Protein AF-A0AA96Y6Z4-F1 (afdb_monomer_lite)

Secondary structure (DSSP, 8-state):
--HHHHHHHH-HHHHHHHHHHHHHHHHH--S-HHHHHHHHHHHHHHHHSTT--B--BHHHHHHHHHHHTSTTHHHHHHHHHGGG--EEEEET---HHHHHHHHHHHHHHHSS---S-B-SEEEEETT-S--

Foldseek 3Di:
DQLLVLCCVVPVQLSVLLPVVLVVVVVVVPADPVLSSLLSLLLSCQQVDQQQWAWAAPSVVVVVVVLVPDPCNQVSLCSNRPPLSDWDKDAQCWDPVSHVVNQVVSCVSPVDGRDDHTHSMITHRPPRHDD

Organism: NCBI:txid2547457

Structure (mmCIF, N/CA/C/O backbone):
data_AF-A0AA96Y6Z4-F1
#
_entry.id   AF-A0AA96Y6Z4-F1
#
loop_
_atom_site.group_PDB
_atom_site.id
_atom_site.type_symbol
_atom_site.label_atom_id
_atom_site.label_alt_id
_atom_site.label_comp_id
_atom_site.label_asym_id
_atom_site.label_entity_id
_atom_site.label_seq_id
_atom_site.pdbx_PDB_ins_code
_atom_site.Cartn_x
_atom_site.Cartn_y
_atom_site.Cartn_z
_atom_site.occupancy
_atom_site.B_iso_or_equiv
_atom_site.auth_seq_id
_atom_site.auth_comp_id
_atom_site.auth_asym_id
_atom_site.auth_atom_id
_atom_site.pdbx_PDB_model_num
ATOM 1 N N . MET A 1 1 ? -9.239 7.060 -13.151 1.00 60.00 1 MET A N 1
ATOM 2 C CA . MET A 1 1 ? -8.927 7.877 -11.955 1.00 60.00 1 MET A CA 1
ATOM 3 C C . MET A 1 1 ? -7.469 7.633 -11.573 1.00 60.00 1 MET A C 1
ATOM 5 O O . MET A 1 1 ? -6.986 6.540 -11.839 1.00 60.00 1 MET A O 1
ATOM 9 N N . ASN A 1 2 ? -6.745 8.624 -11.040 1.00 89.00 2 ASN A N 1
ATOM 10 C CA . ASN A 1 2 ? -5.337 8.463 -10.639 1.00 89.00 2 ASN A CA 1
ATOM 11 C C . ASN A 1 2 ? -5.272 8.130 -9.138 1.00 89.00 2 ASN A C 1
ATOM 13 O O . ASN A 1 2 ? -5.734 8.934 -8.331 1.00 89.00 2 ASN A O 1
ATOM 17 N N . ILE A 1 3 ? -4.708 6.970 -8.776 1.00 95.38 3 ILE A N 1
ATOM 18 C CA . ILE A 1 3 ? -4.556 6.512 -7.381 1.00 95.38 3 ILE A CA 1
ATOM 19 C C . ILE A 1 3 ? -3.918 7.598 -6.516 1.00 95.38 3 ILE A C 1
ATOM 21 O O . ILE A 1 3 ? -4.454 7.942 -5.467 1.00 95.38 3 ILE A O 1
ATOM 25 N N . LEU A 1 4 ? -2.807 8.180 -6.973 1.00 95.06 4 LEU A N 1
ATOM 26 C CA . LEU A 1 4 ? -2.054 9.163 -6.194 1.00 95.06 4 LEU A CA 1
ATOM 27 C C . LEU A 1 4 ? -2.875 10.429 -5.938 1.00 95.06 4 LEU A C 1
ATOM 29 O O . LEU A 1 4 ? -2.833 10.966 -4.837 1.00 95.06 4 LEU A O 1
ATOM 33 N N . ALA A 1 5 ? -3.694 10.852 -6.906 1.00 95.44 5 ALA A N 1
ATOM 34 C CA . ALA A 1 5 ? -4.594 11.991 -6.729 1.00 95.44 5 ALA A CA 1
ATOM 35 C C . ALA A 1 5 ? -5.676 11.715 -5.669 1.00 95.44 5 ALA A C 1
ATOM 37 O O . ALA A 1 5 ? -6.024 12.606 -4.898 1.00 95.44 5 ALA A O 1
ATOM 38 N N . ILE A 1 6 ? -6.187 10.480 -5.596 1.00 96.75 6 ILE A N 1
ATOM 39 C CA . ILE A 1 6 ? -7.159 10.072 -4.569 1.00 96.75 6 ILE A CA 1
ATOM 40 C C . ILE A 1 6 ? -6.497 10.053 -3.192 1.00 96.75 6 ILE A C 1
ATOM 42 O O . ILE A 1 6 ? -7.053 10.609 -2.245 1.00 96.75 6 ILE A O 1
ATOM 46 N N . ILE A 1 7 ? -5.298 9.472 -3.088 1.00 97.06 7 ILE A N 1
ATOM 47 C CA . ILE A 1 7 ? -4.537 9.454 -1.834 1.00 97.06 7 ILE A CA 1
ATOM 48 C C . ILE A 1 7 ? -4.243 10.886 -1.378 1.00 97.06 7 ILE A C 1
ATOM 50 O O . ILE A 1 7 ? -4.495 11.215 -0.224 1.00 97.06 7 ILE A O 1
ATOM 54 N N . GLN A 1 8 ? -3.785 11.761 -2.278 1.00 96.69 8 GLN A N 1
ATOM 55 C CA . GLN A 1 8 ? -3.528 13.168 -1.972 1.00 96.69 8 GLN A CA 1
ATOM 56 C C . GLN A 1 8 ? -4.783 13.888 -1.473 1.00 96.69 8 GLN A C 1
ATOM 58 O O . GLN A 1 8 ? -4.703 14.643 -0.509 1.00 96.69 8 GLN A O 1
ATOM 63 N N . ALA A 1 9 ? -5.934 13.654 -2.105 1.00 96.50 9 ALA A N 1
ATOM 64 C CA . ALA A 1 9 ? -7.189 14.287 -1.713 1.00 96.50 9 ALA A CA 1
ATOM 65 C C . ALA A 1 9 ? -7.695 13.803 -0.344 1.00 96.50 9 ALA A C 1
ATOM 67 O O . ALA A 1 9 ? -8.233 14.600 0.421 1.00 96.50 9 ALA A O 1
ATOM 68 N N . LYS A 1 10 ? -7.533 12.511 -0.028 1.00 96.31 10 LYS A N 1
ATOM 69 C CA . LYS A 1 10 ? -8.035 11.916 1.221 1.00 96.31 10 LYS A CA 1
ATOM 70 C C . LYS A 1 10 ? -7.072 12.060 2.395 1.00 96.31 10 LYS A C 1
ATOM 72 O O . LYS A 1 10 ? -7.513 12.243 3.525 1.00 96.31 10 LYS A O 1
ATOM 77 N N . ASN A 1 11 ? -5.771 11.957 2.145 1.00 95.50 11 ASN A N 1
ATOM 78 C CA . ASN A 1 11 ? -4.738 12.033 3.169 1.00 95.50 11 ASN A CA 1
ATOM 79 C C . ASN A 1 11 ? -3.451 12.674 2.607 1.00 95.50 11 ASN A C 1
ATOM 81 O O . ASN A 1 11 ? -2.511 11.967 2.225 1.00 95.50 11 ASN A O 1
ATOM 85 N N . PRO A 1 12 ? -3.382 14.019 2.578 1.00 95.12 12 PRO A N 1
ATOM 86 C CA . PRO A 1 12 ? -2.227 14.746 2.057 1.00 95.12 12 PRO A CA 1
ATOM 87 C C . PRO A 1 12 ? -0.917 14.411 2.778 1.00 95.12 12 PRO A C 1
ATOM 89 O O . PRO A 1 12 ? 0.130 14.355 2.140 1.00 95.12 12 PRO A O 1
ATOM 92 N N . ALA A 1 13 ? -0.972 14.164 4.092 1.00 92.94 13 ALA A N 1
ATOM 93 C CA . ALA A 1 13 ? 0.202 13.819 4.890 1.00 92.94 13 ALA A CA 1
ATOM 94 C C . ALA A 1 13 ? 0.756 12.441 4.501 1.00 92.94 13 ALA A C 1
ATOM 96 O O . ALA A 1 13 ? 1.950 12.309 4.247 1.00 92.94 13 ALA A O 1
ATOM 97 N N . PHE A 1 14 ? -0.114 11.435 4.357 1.00 93.50 14 PHE A N 1
ATOM 98 C CA . PHE A 1 14 ? 0.293 10.119 3.857 1.00 93.50 14 PHE A CA 1
ATOM 99 C C . PHE A 1 14 ? 0.851 10.217 2.435 1.00 93.50 14 PHE A C 1
ATOM 101 O O . PHE A 1 14 ? 1.906 9.663 2.150 1.00 93.50 14 PHE A O 1
ATOM 108 N N . HIS A 1 15 ? 0.197 10.983 1.556 1.00 95.62 15 HIS A N 1
ATOM 109 C CA . HIS A 1 15 ? 0.709 11.244 0.210 1.00 95.62 15 HIS A CA 1
ATOM 110 C C . HIS A 1 15 ? 2.102 11.889 0.225 1.00 95.62 15 HIS A C 1
ATOM 112 O O . HIS A 1 15 ? 2.965 11.508 -0.560 1.00 95.62 15 HIS A O 1
ATOM 118 N N . GLN A 1 16 ? 2.351 12.841 1.123 1.00 93.44 16 GLN A N 1
ATOM 119 C CA . GLN A 1 16 ? 3.662 13.465 1.265 1.00 93.44 16 GLN A CA 1
ATOM 120 C C . GLN A 1 16 ? 4.727 12.455 1.715 1.00 93.44 16 GLN A C 1
ATOM 122 O O . GLN A 1 16 ? 5.800 12.411 1.116 1.00 93.44 16 GLN A O 1
ATOM 127 N N . SER A 1 17 ? 4.426 11.601 2.701 1.00 92.31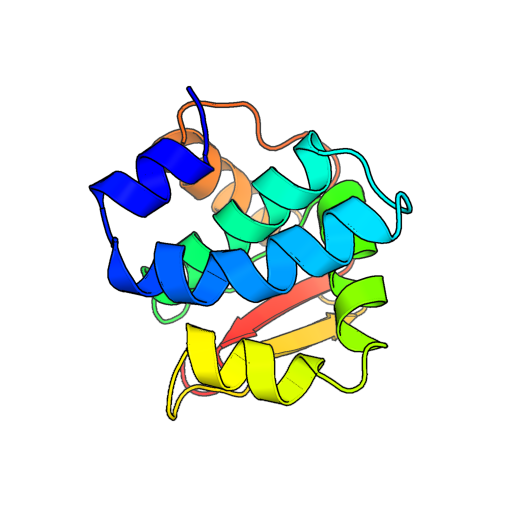 17 SER A N 1
ATOM 128 C CA . SER A 1 17 ? 5.319 10.503 3.102 1.00 92.31 17 SER A CA 1
ATOM 129 C C . SER A 1 17 ? 5.581 9.528 1.947 1.00 92.31 17 SER A C 1
ATOM 131 O O . SER A 1 17 ? 6.704 9.056 1.775 1.00 92.31 17 SER A O 1
ATOM 133 N N . LEU A 1 18 ? 4.571 9.278 1.105 1.00 91.88 18 LEU A N 1
ATOM 134 C CA . LEU A 1 18 ? 4.694 8.426 -0.074 1.00 91.88 18 LEU A CA 1
ATOM 135 C C . LEU A 1 18 ? 5.641 9.011 -1.155 1.00 91.88 18 LEU A C 1
ATOM 137 O O . LEU A 1 18 ? 6.289 8.273 -1.892 1.00 91.88 18 LEU A O 1
ATOM 141 N N . GLN A 1 19 ? 5.754 10.330 -1.306 1.00 90.31 19 GLN A N 1
ATOM 142 C CA . GLN A 1 19 ? 6.488 10.904 -2.448 1.00 90.31 19 GLN A CA 1
ATOM 143 C C . GLN A 1 19 ? 7.972 10.523 -2.488 1.00 90.31 19 GLN A C 1
ATOM 145 O O . GLN A 1 19 ? 8.524 10.282 -3.568 1.00 90.31 19 GLN A O 1
ATOM 150 N N . SER A 1 20 ? 8.614 10.444 -1.323 1.00 83.06 20 SER A N 1
ATOM 151 C CA . SER A 1 20 ? 10.040 10.135 -1.220 1.00 83.06 20 SER A CA 1
ATOM 152 C C . SER A 1 20 ? 10.360 8.726 -1.725 1.00 83.06 20 SER A C 1
ATOM 154 O O . SER A 1 20 ? 11.310 8.567 -2.493 1.00 83.06 20 SER A O 1
ATOM 156 N N . PHE A 1 21 ? 9.556 7.717 -1.366 1.00 84.56 21 PHE A N 1
ATOM 157 C CA . PHE A 1 21 ? 9.789 6.340 -1.823 1.00 84.56 21 PHE A CA 1
ATOM 158 C C . PHE A 1 21 ? 9.369 6.143 -3.289 1.00 84.56 21 PHE A C 1
ATOM 160 O O . PHE A 1 21 ? 10.116 5.529 -4.051 1.00 84.56 21 PHE A O 1
ATOM 167 N N . LEU A 1 22 ? 8.247 6.737 -3.730 1.00 89.19 22 LEU A N 1
ATOM 168 C CA . LEU A 1 22 ? 7.800 6.669 -5.131 1.00 89.19 22 LEU A CA 1
ATOM 169 C C . LEU A 1 22 ? 8.866 7.204 -6.084 1.00 89.19 22 LEU A C 1
ATOM 171 O O . LEU A 1 22 ? 9.217 6.543 -7.057 1.00 89.19 22 LEU A O 1
ATOM 175 N N . THR A 1 23 ? 9.452 8.354 -5.747 1.00 87.81 23 THR A N 1
ATOM 176 C CA . THR A 1 23 ? 10.514 8.973 -6.548 1.00 87.81 23 THR A CA 1
ATOM 177 C C . THR A 1 23 ? 11.738 8.062 -6.673 1.00 87.81 23 THR A C 1
ATOM 179 O O . THR A 1 23 ? 12.367 8.017 -7.731 1.00 87.81 23 THR A O 1
ATOM 182 N N . ARG A 1 24 ? 12.104 7.326 -5.613 1.00 87.25 24 ARG A N 1
ATOM 183 C CA . ARG A 1 24 ? 13.230 6.378 -5.663 1.00 87.25 24 ARG A CA 1
ATOM 184 C C . ARG A 1 24 ? 12.923 5.184 -6.565 1.00 87.25 24 ARG A C 1
ATOM 186 O O . ARG A 1 24 ? 13.754 4.841 -7.402 1.00 87.25 24 ARG A O 1
ATOM 193 N N . MET A 1 25 ? 11.734 4.596 -6.445 1.00 85.56 25 MET A N 1
ATOM 194 C CA . MET A 1 25 ? 11.338 3.443 -7.263 1.00 85.56 25 MET A CA 1
ATOM 195 C C . MET A 1 25 ? 11.147 3.799 -8.740 1.00 85.56 25 MET A C 1
ATOM 197 O O . MET A 1 25 ? 11.506 3.019 -9.614 1.00 85.56 25 MET A O 1
ATOM 201 N N . GLU A 1 26 ? 10.624 4.984 -9.052 1.00 85.94 26 GLU A N 1
ATOM 202 C CA . GLU A 1 26 ? 10.507 5.430 -10.444 1.00 85.94 26 GLU A CA 1
ATOM 203 C C . GLU A 1 26 ? 11.886 5.619 -11.092 1.00 85.94 26 GLU A C 1
ATOM 205 O O . GLU A 1 26 ? 12.079 5.271 -12.256 1.00 85.94 26 GLU A O 1
ATOM 210 N N . ARG A 1 27 ? 12.874 6.108 -10.330 1.00 85.25 27 ARG A N 1
ATOM 211 C CA . ARG A 1 27 ? 14.254 6.283 -10.810 1.00 85.25 27 ARG A CA 1
ATOM 212 C C . ARG A 1 27 ? 14.989 4.970 -11.053 1.00 85.25 27 ARG A C 1
ATOM 214 O O . ARG A 1 27 ? 15.872 4.951 -11.907 1.00 85.25 27 ARG A O 1
ATOM 221 N N . SER A 1 28 ? 14.661 3.896 -10.332 1.00 81.31 28 SER A N 1
ATOM 222 C CA . SER A 1 28 ? 15.282 2.587 -10.579 1.00 81.31 28 SER A CA 1
ATOM 223 C C . SER A 1 28 ? 14.830 1.970 -11.906 1.00 81.31 28 SER A C 1
ATOM 225 O O . SER A 1 28 ? 15.516 1.102 -12.443 1.00 81.31 28 SER A O 1
ATOM 227 N N . GLY A 1 29 ? 13.674 2.396 -12.435 1.00 80.12 29 GLY A N 1
ATOM 228 C CA . GLY A 1 29 ? 13.109 1.898 -13.691 1.00 80.12 29 GLY A CA 1
ATOM 229 C C . GLY A 1 29 ? 12.737 0.411 -13.670 1.00 80.12 29 GLY A C 1
ATOM 230 O O . GLY A 1 29 ? 12.431 -0.153 -14.718 1.00 80.12 29 GLY A O 1
ATOM 231 N N . SER A 1 30 ?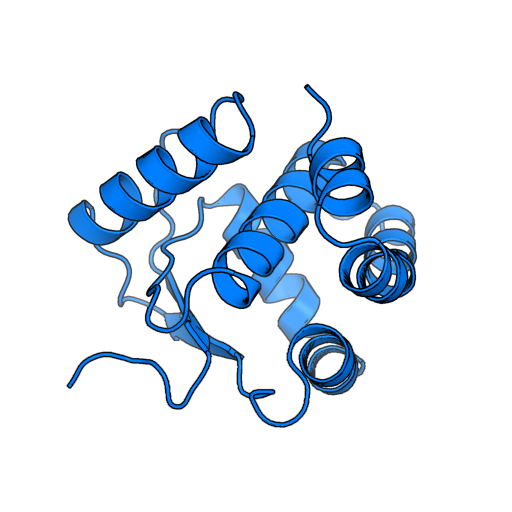 12.766 -0.240 -12.502 1.00 83.56 30 SER A N 1
ATOM 232 C CA . SER A 1 30 ? 12.591 -1.695 -12.376 1.00 83.56 30 SER A CA 1
ATOM 233 C C . SER A 1 30 ? 11.133 -2.141 -12.515 1.00 83.56 30 SER A C 1
ATOM 235 O O . SER A 1 30 ? 10.855 -3.312 -12.773 1.00 83.56 30 SER A O 1
ATOM 237 N N . HIS A 1 31 ? 10.188 -1.209 -12.375 1.00 87.56 31 HIS A N 1
ATOM 238 C CA . HIS A 1 31 ? 8.758 -1.491 -12.405 1.00 87.56 31 HIS A CA 1
ATOM 239 C C . HIS A 1 31 ? 7.990 -0.457 -13.221 1.00 87.56 31 HIS A C 1
ATOM 241 O O . HIS A 1 31 ? 8.393 0.696 -13.364 1.00 87.56 31 HIS A O 1
ATOM 247 N N . SER A 1 32 ? 6.825 -0.865 -13.726 1.00 90.81 32 SER A N 1
ATOM 248 C CA . SER A 1 32 ? 5.915 0.071 -14.385 1.00 90.81 32 SER A CA 1
ATOM 249 C C . SER A 1 32 ? 5.345 1.088 -13.391 1.00 90.81 32 SER A C 1
ATOM 251 O O . SER A 1 32 ? 5.030 0.749 -12.248 1.00 90.81 32 SER A O 1
ATOM 253 N N . VAL A 1 33 ? 5.092 2.310 -13.869 1.00 90.44 33 VAL A N 1
ATOM 254 C CA . VAL A 1 33 ? 4.391 3.363 -13.106 1.00 90.44 33 VAL A CA 1
ATOM 255 C C . VAL A 1 33 ? 3.047 2.858 -12.567 1.00 90.44 33 VAL A C 1
ATOM 257 O O . VAL A 1 33 ? 2.654 3.189 -11.452 1.00 90.44 33 VAL A O 1
ATOM 260 N N . LYS A 1 34 ? 2.355 1.991 -13.322 1.00 92.38 34 LYS A N 1
ATOM 261 C CA . LYS A 1 34 ? 1.099 1.369 -12.883 1.00 92.38 34 LYS A CA 1
ATOM 262 C C . LYS A 1 34 ? 1.300 0.489 -11.645 1.00 92.38 34 LYS A C 1
ATOM 264 O O . LYS A 1 34 ? 0.545 0.630 -10.689 1.00 92.38 34 LYS A O 1
ATOM 269 N N . ALA A 1 35 ? 2.296 -0.398 -11.649 1.00 93.19 35 ALA A N 1
ATOM 270 C CA . ALA A 1 35 ? 2.566 -1.294 -10.521 1.00 93.19 35 ALA A CA 1
ATOM 271 C C . ALA A 1 35 ? 2.968 -0.509 -9.264 1.00 93.19 35 ALA A C 1
ATOM 273 O O . ALA A 1 35 ? 2.443 -0.764 -8.183 1.00 93.19 35 ALA A O 1
ATOM 274 N N . ILE A 1 36 ? 3.813 0.513 -9.435 1.00 94.44 36 ILE A N 1
ATOM 275 C CA . ILE A 1 36 ? 4.212 1.438 -8.368 1.00 94.44 36 ILE A CA 1
ATOM 276 C C . ILE A 1 36 ? 2.991 2.161 -7.775 1.00 94.44 36 ILE A C 1
ATOM 278 O O . ILE A 1 36 ? 2.806 2.184 -6.558 1.00 94.44 36 ILE A O 1
ATOM 282 N N . ALA A 1 37 ? 2.110 2.702 -8.623 1.00 95.19 37 ALA A N 1
ATOM 283 C CA . ALA A 1 37 ? 0.897 3.373 -8.166 1.00 95.19 37 ALA A CA 1
ATOM 284 C C . ALA A 1 37 ? -0.064 2.406 -7.451 1.00 95.19 37 ALA A C 1
ATOM 286 O O . ALA A 1 37 ? -0.647 2.762 -6.430 1.00 95.19 37 ALA A O 1
ATOM 287 N N . HIS A 1 38 ? -0.219 1.175 -7.950 1.00 96.25 38 HIS A N 1
ATOM 288 C CA . HIS A 1 38 ? -1.051 0.157 -7.303 1.00 96.25 38 HIS A CA 1
ATOM 289 C C . HIS A 1 38 ? -0.498 -0.255 -5.935 1.00 96.25 38 HIS A C 1
ATOM 291 O O . HIS A 1 38 ? -1.270 -0.403 -4.988 1.00 96.25 38 HIS A O 1
ATOM 297 N N . TYR A 1 39 ? 0.823 -0.376 -5.807 1.00 95.81 39 TYR A N 1
ATOM 298 C CA . TYR A 1 39 ? 1.474 -0.614 -4.524 1.00 95.81 39 TYR A CA 1
ATOM 299 C C . TYR A 1 39 ? 1.205 0.526 -3.529 1.00 95.81 39 TYR A C 1
ATOM 301 O O . TYR A 1 39 ? 0.789 0.267 -2.401 1.00 95.81 39 TYR A O 1
ATOM 309 N N . ALA A 1 40 ? 1.316 1.787 -3.961 1.00 96.06 40 ALA A N 1
ATOM 310 C CA . ALA A 1 40 ? 0.949 2.941 -3.134 1.00 96.06 40 ALA A CA 1
ATOM 311 C C . ALA A 1 40 ? -0.519 2.893 -2.677 1.00 96.06 40 ALA A C 1
ATOM 313 O O . ALA A 1 40 ? -0.827 3.181 -1.520 1.00 96.06 40 ALA A O 1
ATOM 314 N N . GLY A 1 41 ? -1.421 2.485 -3.576 1.00 96.94 41 GLY A N 1
ATOM 315 C CA . GLY A 1 41 ? -2.829 2.263 -3.253 1.00 96.94 41 GLY A CA 1
ATOM 316 C C . GLY A 1 41 ? -3.024 1.184 -2.188 1.00 96.94 41 GLY A C 1
ATOM 317 O O . GLY A 1 41 ? -3.814 1.374 -1.266 1.00 96.94 41 GLY A O 1
ATOM 318 N N . LEU A 1 42 ? -2.269 0.084 -2.259 1.00 96.00 42 LEU A N 1
ATOM 319 C CA . LEU A 1 42 ? -2.330 -0.992 -1.269 1.00 96.00 42 LEU A CA 1
ATOM 320 C C . LEU A 1 42 ? -1.861 -0.524 0.117 1.00 96.00 42 LEU A C 1
ATOM 322 O O . LEU A 1 42 ? -2.543 -0.771 1.111 1.00 96.00 42 LEU A O 1
ATOM 326 N N . LEU A 1 43 ? -0.746 0.210 0.180 1.00 95.12 43 LEU A N 1
ATOM 327 C CA . LEU A 1 43 ? -0.245 0.806 1.423 1.00 95.12 43 LEU A CA 1
ATOM 328 C C . LEU A 1 43 ? -1.251 1.796 2.024 1.00 95.12 43 LEU A C 1
ATOM 330 O O . LEU A 1 43 ? -1.446 1.830 3.239 1.00 95.12 43 LEU A O 1
ATOM 334 N N . PHE A 1 44 ? -1.930 2.577 1.180 1.00 95.62 44 PHE A N 1
ATOM 335 C CA . PHE A 1 44 ? -2.993 3.468 1.635 1.00 95.62 44 PHE A CA 1
ATOM 336 C C . PHE A 1 44 ? -4.178 2.696 2.226 1.00 95.62 44 PHE A C 1
ATOM 338 O O . PHE A 1 44 ? -4.659 3.056 3.295 1.00 95.62 44 PHE A O 1
ATOM 345 N N . LEU A 1 45 ? -4.622 1.603 1.598 1.00 95.56 45 LEU A N 1
ATOM 346 C CA . LEU A 1 45 ? -5.689 0.778 2.175 1.00 95.56 45 LEU A CA 1
ATOM 347 C C . LEU A 1 45 ? -5.311 0.234 3.552 1.00 95.56 45 LEU A C 1
ATOM 349 O O . LEU A 1 45 ? -6.140 0.285 4.458 1.00 95.56 45 LEU A O 1
ATOM 353 N N . LEU A 1 46 ? -4.074 -0.233 3.726 1.00 93.12 46 LEU A N 1
ATOM 354 C CA . LEU A 1 46 ? -3.577 -0.704 5.020 1.00 93.12 46 LEU A CA 1
ATOM 355 C C . LEU A 1 46 ? -3.579 0.406 6.079 1.00 93.12 46 LEU A C 1
ATOM 357 O O . LEU A 1 46 ? -3.953 0.156 7.222 1.00 93.12 46 LEU A O 1
ATOM 361 N N . SER A 1 47 ? -3.243 1.648 5.708 1.00 90.88 47 SER A N 1
ATOM 362 C CA . SER A 1 47 ? -3.273 2.771 6.658 1.00 90.88 47 SER A CA 1
ATOM 363 C C . SER A 1 47 ? -4.695 3.149 7.084 1.00 90.88 47 SER A C 1
ATOM 365 O O . SER A 1 47 ? -4.903 3.579 8.219 1.00 90.88 47 SER A O 1
ATOM 367 N N . GLN A 1 48 ? -5.678 2.974 6.194 1.00 91.25 48 GLN A N 1
ATOM 368 C CA . GLN A 1 48 ? -7.081 3.320 6.443 1.00 91.25 48 GLN A CA 1
ATOM 369 C C . GLN A 1 48 ? -7.891 2.201 7.107 1.00 91.25 48 GLN A C 1
ATOM 371 O O . GLN A 1 48 ? -8.935 2.476 7.695 1.00 91.25 48 GLN A O 1
ATOM 376 N N . ASN A 1 49 ? -7.444 0.947 7.011 1.00 90.94 49 ASN A N 1
ATOM 377 C CA . ASN A 1 49 ? -8.214 -0.216 7.448 1.00 90.94 49 ASN A CA 1
ATOM 378 C C . ASN A 1 49 ? -7.396 -1.057 8.441 1.00 90.94 49 ASN A C 1
ATOM 380 O O . ASN A 1 49 ? -6.796 -2.057 8.038 1.00 90.94 49 ASN A O 1
ATOM 384 N N . PRO A 1 50 ? -7.377 -0.686 9.740 1.00 86.44 50 PRO A N 1
ATOM 385 C CA . PRO A 1 50 ? -6.823 -1.544 10.780 1.00 86.44 50 PRO A CA 1
ATOM 386 C C . PRO A 1 50 ? -7.436 -2.947 10.699 1.00 86.44 50 PRO A C 1
ATOM 388 O O . PRO A 1 50 ? -8.656 -3.107 10.676 1.00 86.44 50 PRO A O 1
ATOM 391 N N . GLY A 1 51 ? -6.579 -3.957 10.614 1.00 86.31 51 GLY A N 1
ATOM 392 C CA . GLY A 1 51 ? -6.949 -5.374 10.587 1.00 86.31 51 GLY A CA 1
ATOM 393 C C . GLY A 1 51 ? -7.172 -5.938 9.196 1.00 86.31 51 GLY A C 1
ATOM 394 O O . GLY A 1 51 ? -7.489 -7.119 9.047 1.00 86.31 51 GLY A O 1
ATOM 395 N N . LEU A 1 52 ? -6.952 -5.121 8.165 1.00 90.00 52 LEU A N 1
ATOM 396 C CA . LEU A 1 52 ? -6.855 -5.608 6.804 1.00 90.00 52 LEU A CA 1
ATOM 397 C C . LEU A 1 52 ? -5.630 -6.519 6.657 1.00 90.00 52 LEU A C 1
ATOM 399 O O . LEU A 1 52 ? -4.492 -6.093 6.842 1.00 90.00 52 LEU A O 1
ATOM 403 N N . VAL A 1 53 ? -5.890 -7.760 6.251 1.00 91.69 53 VAL A N 1
ATOM 404 C CA . VAL A 1 53 ? -4.889 -8.660 5.678 1.00 91.69 53 VAL A CA 1
ATOM 405 C C . VAL A 1 53 ? -5.038 -8.585 4.167 1.00 91.69 53 VAL A C 1
ATOM 407 O O . VAL A 1 53 ? -6.015 -9.085 3.605 1.00 91.69 53 VAL A O 1
ATOM 410 N N . ALA A 1 54 ? -4.121 -7.867 3.528 1.00 93.69 54 ALA A N 1
ATOM 411 C CA . ALA A 1 54 ? -4.156 -7.620 2.099 1.00 93.69 54 ALA A CA 1
ATOM 412 C C . ALA A 1 54 ? -3.414 -8.724 1.340 1.00 93.69 54 ALA A C 1
ATOM 414 O O . ALA A 1 54 ? -2.330 -9.135 1.744 1.00 93.69 54 ALA A O 1
ATOM 415 N N . VAL A 1 55 ? -3.966 -9.159 0.210 1.00 95.62 55 VAL A N 1
ATOM 416 C CA . VAL A 1 55 ? -3.296 -10.070 -0.729 1.00 95.62 55 VAL A CA 1
ATOM 417 C C . VAL A 1 55 ? -2.987 -9.282 -2.006 1.00 95.62 55 VAL A C 1
ATOM 419 O O . VAL A 1 55 ? -3.934 -8.870 -2.688 1.00 95.62 55 VAL A O 1
ATOM 422 N N . PRO A 1 56 ? -1.704 -9.015 -2.321 1.00 95.56 56 PRO A N 1
ATOM 423 C CA . PRO A 1 56 ? -1.319 -8.252 -3.497 1.00 95.56 56 PRO A CA 1
ATOM 424 C C . PRO A 1 56 ? -1.588 -9.027 -4.793 1.00 95.56 56 PRO A C 1
ATOM 426 O O . PRO A 1 56 ? -1.815 -10.236 -4.793 1.00 95.56 56 PRO A O 1
ATOM 429 N N . THR A 1 57 ? -1.539 -8.323 -5.924 1.00 96.12 57 THR A N 1
ATOM 430 C CA . THR A 1 57 ? -1.310 -8.987 -7.217 1.00 96.12 57 THR A CA 1
ATOM 431 C C . THR A 1 57 ? 0.171 -9.284 -7.404 1.00 96.12 57 THR A C 1
ATOM 433 O O . THR A 1 57 ? 0.993 -8.597 -6.804 1.00 96.12 57 THR A O 1
ATOM 436 N N . ASP A 1 58 ? 0.534 -10.201 -8.304 1.00 93.44 58 ASP A N 1
ATOM 437 C CA . ASP A 1 58 ? 1.944 -10.504 -8.621 1.00 93.44 58 ASP A CA 1
ATOM 438 C C . ASP A 1 58 ? 2.764 -9.245 -8.957 1.00 93.44 58 ASP A C 1
ATOM 440 O O . ASP A 1 58 ? 3.913 -9.085 -8.553 1.00 93.44 58 ASP A O 1
ATOM 444 N N . ALA A 1 59 ? 2.160 -8.299 -9.683 1.00 93.88 59 ALA A N 1
ATOM 445 C CA . ALA A 1 59 ? 2.820 -7.050 -10.047 1.00 93.88 59 ALA A CA 1
ATOM 446 C C . ALA A 1 59 ? 3.093 -6.151 -8.832 1.00 93.88 59 ALA A C 1
ATOM 448 O O . ALA A 1 59 ? 4.126 -5.489 -8.791 1.00 93.88 59 ALA A O 1
ATOM 449 N N . ILE A 1 60 ? 2.173 -6.113 -7.865 1.00 95.25 60 ILE A N 1
ATOM 450 C CA . ILE A 1 60 ? 2.353 -5.358 -6.620 1.00 95.25 60 ILE A CA 1
ATOM 451 C C . ILE A 1 60 ? 3.350 -6.077 -5.708 1.00 95.25 60 ILE A C 1
ATOM 453 O O . ILE A 1 60 ? 4.187 -5.425 -5.094 1.00 95.25 60 ILE A O 1
ATOM 457 N N . ASP A 1 61 ? 3.279 -7.403 -5.650 1.00 93.88 61 ASP A N 1
ATOM 458 C CA . ASP A 1 61 ? 4.151 -8.251 -4.843 1.00 93.88 61 ASP A CA 1
ATOM 459 C C . ASP A 1 61 ? 5.620 -8.122 -5.259 1.00 93.88 61 ASP A C 1
ATOM 461 O O . ASP A 1 61 ? 6.499 -7.963 -4.419 1.00 93.88 61 ASP A O 1
ATOM 465 N N . ASN A 1 62 ? 5.890 -8.052 -6.564 1.00 92.44 62 ASN A N 1
ATOM 466 C CA . ASN A 1 62 ? 7.234 -7.778 -7.072 1.00 92.44 62 ASN A CA 1
ATOM 467 C C . ASN A 1 62 ? 7.770 -6.405 -6.626 1.00 92.44 62 ASN A C 1
ATOM 469 O O . ASN A 1 62 ? 8.939 -6.297 -6.259 1.00 92.44 62 ASN A O 1
ATOM 473 N N . VAL A 1 63 ? 6.924 -5.363 -6.629 1.00 93.38 63 VAL A N 1
ATOM 474 C CA . VAL A 1 63 ? 7.306 -4.025 -6.134 1.00 93.38 63 VAL A CA 1
ATOM 475 C C . VAL A 1 63 ? 7.580 -4.067 -4.633 1.00 93.38 63 VAL A C 1
ATOM 477 O O . VAL A 1 63 ? 8.562 -3.493 -4.168 1.00 93.38 63 VAL A O 1
ATOM 480 N N . LEU A 1 64 ? 6.728 -4.763 -3.876 1.00 92.19 64 LEU A N 1
ATOM 481 C CA . LEU A 1 64 ? 6.888 -4.943 -2.438 1.00 92.19 64 LEU A CA 1
ATOM 482 C C . LEU A 1 64 ? 8.209 -5.646 -2.111 1.00 92.19 64 LEU A C 1
ATOM 484 O O . LEU A 1 64 ? 8.967 -5.126 -1.300 1.00 92.19 64 LEU A O 1
ATOM 488 N N . HIS A 1 65 ? 8.510 -6.773 -2.755 1.00 91.25 65 HIS A N 1
ATOM 489 C CA . HIS A 1 65 ? 9.747 -7.516 -2.519 1.00 91.25 65 HIS A CA 1
ATOM 490 C C . HIS A 1 65 ? 10.992 -6.684 -2.829 1.00 91.25 65 HIS A C 1
ATOM 492 O O . HIS A 1 65 ? 11.892 -6.604 -1.997 1.00 91.25 65 HIS A O 1
ATOM 498 N N . GLN A 1 66 ? 11.021 -5.983 -3.966 1.00 90.44 66 GLN A N 1
ATOM 499 C CA . GLN A 1 66 ? 12.145 -5.099 -4.283 1.00 90.44 66 GLN A CA 1
ATOM 500 C C . GLN A 1 66 ? 12.283 -3.957 -3.263 1.00 90.44 66 GLN A C 1
ATOM 502 O O . GLN A 1 66 ? 13.400 -3.554 -2.934 1.00 90.44 66 GLN A O 1
ATOM 507 N N . HIS A 1 67 ? 11.165 -3.428 -2.757 1.00 90.38 67 HIS A N 1
ATOM 508 C CA . HIS A 1 67 ? 11.179 -2.418 -1.704 1.00 90.38 67 HIS A CA 1
ATOM 509 C C . HIS A 1 67 ? 11.712 -2.988 -0.382 1.00 90.38 67 HIS A C 1
ATOM 511 O O . HIS A 1 67 ? 12.523 -2.328 0.258 1.00 90.38 67 HIS A O 1
ATOM 517 N N . MET A 1 68 ? 11.329 -4.213 -0.007 1.00 89.12 68 MET A N 1
ATOM 518 C CA . MET A 1 68 ? 11.815 -4.908 1.195 1.00 89.12 68 MET A CA 1
ATOM 519 C C . MET A 1 68 ? 13.331 -5.139 1.196 1.00 89.12 68 MET A C 1
ATOM 521 O O . MET A 1 68 ? 13.934 -5.211 2.263 1.00 89.12 68 MET A O 1
ATOM 525 N N . GLU A 1 69 ? 13.950 -5.240 0.020 1.00 89.62 69 GLU A N 1
ATOM 526 C CA . GLU A 1 69 ? 15.403 -5.377 -0.131 1.00 89.62 69 GLU A CA 1
ATOM 527 C C . GLU A 1 69 ? 16.165 -4.048 0.034 1.00 89.62 69 GLU A C 1
ATOM 529 O O . GLU A 1 69 ? 17.391 -4.058 0.168 1.00 89.62 69 GLU A O 1
ATOM 534 N N . GLN A 1 70 ? 15.476 -2.899 0.026 1.00 87.31 70 GLN A N 1
ATOM 535 C CA . GLN A 1 70 ? 16.122 -1.593 0.171 1.00 87.31 70 GLN A CA 1
ATOM 536 C C . GLN A 1 70 ? 16.485 -1.301 1.635 1.00 87.31 70 GLN A C 1
ATOM 538 O O . GLN A 1 70 ? 15.692 -1.585 2.539 1.00 87.31 70 GLN A O 1
ATOM 543 N N . PRO A 1 71 ? 17.636 -0.654 1.902 1.00 87.62 71 PRO A N 1
ATOM 544 C CA . PRO A 1 71 ? 18.026 -0.291 3.264 1.00 87.62 71 PRO A CA 1
ATOM 545 C C . PRO A 1 71 ? 17.055 0.703 3.923 1.00 87.62 71 PRO A C 1
ATOM 547 O O . PRO A 1 71 ? 16.947 0.737 5.148 1.00 87.62 71 PRO A O 1
ATOM 550 N N . GLU A 1 72 ? 16.319 1.489 3.134 1.00 88.88 72 GLU A N 1
ATOM 551 C CA . GLU A 1 72 ? 15.334 2.456 3.620 1.00 88.88 72 GLU A CA 1
ATOM 552 C C . GLU A 1 72 ? 13.982 1.832 3.998 1.00 88.88 72 GLU A C 1
ATOM 554 O O . GLU A 1 72 ? 13.175 2.515 4.628 1.00 88.88 72 GLU A O 1
ATOM 559 N N . PHE A 1 73 ? 13.729 0.550 3.695 1.00 88.44 73 PHE A N 1
ATOM 560 C CA . PHE A 1 73 ? 12.407 -0.075 3.853 1.00 88.44 73 PHE A CA 1
ATOM 561 C C . PHE A 1 73 ? 11.787 0.151 5.238 1.00 88.44 73 PHE A C 1
ATOM 563 O O . PHE A 1 73 ? 10.640 0.582 5.364 1.00 88.44 73 PHE A O 1
ATOM 570 N N . ALA A 1 74 ? 12.558 -0.102 6.300 1.00 86.81 74 ALA A N 1
ATOM 571 C CA . ALA A 1 74 ? 12.082 0.065 7.671 1.00 86.81 74 ALA A CA 1
ATOM 572 C C . ALA A 1 74 ? 11.739 1.531 7.989 1.00 86.81 74 ALA A C 1
ATOM 574 O O . ALA A 1 74 ? 10.752 1.807 8.673 1.00 86.81 74 ALA A O 1
ATOM 575 N N . GLN A 1 75 ? 12.531 2.474 7.470 1.00 87.94 75 GLN A N 1
ATOM 576 C CA . GLN A 1 75 ? 12.275 3.903 7.624 1.00 87.94 75 GLN A CA 1
ATOM 577 C C . GLN A 1 75 ? 11.018 4.321 6.856 1.00 87.94 75 GLN A C 1
ATOM 579 O O . GLN A 1 75 ? 10.198 5.061 7.396 1.00 87.94 75 GLN A O 1
ATOM 584 N N . ASP A 1 76 ? 10.835 3.829 5.632 1.00 90.00 76 ASP A N 1
ATOM 585 C CA . ASP A 1 76 ? 9.659 4.124 4.815 1.00 90.00 76 ASP A CA 1
ATOM 586 C C . ASP A 1 76 ? 8.376 3.606 5.476 1.00 90.00 76 ASP A C 1
ATOM 588 O O . ASP A 1 76 ? 7.399 4.346 5.595 1.00 90.00 76 ASP A O 1
ATOM 592 N N . MET A 1 77 ? 8.385 2.373 5.993 1.00 88.88 77 MET A N 1
ATOM 593 C CA . MET A 1 77 ? 7.242 1.819 6.728 1.00 88.88 77 MET A CA 1
ATOM 594 C C . MET A 1 77 ? 6.942 2.616 8.005 1.00 88.88 77 MET A C 1
ATOM 596 O O . MET A 1 77 ? 5.777 2.894 8.292 1.00 88.88 77 MET A O 1
ATOM 600 N N . ALA A 1 78 ? 7.967 3.063 8.737 1.00 87.06 78 ALA A N 1
ATOM 601 C CA . ALA A 1 78 ? 7.781 3.918 9.909 1.00 87.06 78 ALA A CA 1
ATOM 602 C C . ALA A 1 78 ? 7.195 5.297 9.551 1.00 87.06 78 ALA A C 1
ATOM 604 O O . ALA A 1 78 ? 6.322 5.798 10.257 1.00 87.06 78 ALA A O 1
ATOM 605 N N . LEU A 1 79 ? 7.612 5.896 8.431 1.00 88.56 79 LEU A N 1
ATOM 606 C CA . LEU A 1 79 ? 7.053 7.164 7.944 1.00 88.56 79 LEU A CA 1
ATOM 607 C C . LEU A 1 79 ? 5.589 7.040 7.502 1.00 88.56 79 LEU A C 1
ATOM 609 O O . LEU A 1 79 ? 4.835 8.011 7.597 1.00 88.56 79 LEU A O 1
ATOM 613 N N . LEU A 1 80 ? 5.193 5.871 6.998 1.00 89.31 80 LEU A N 1
ATOM 614 C CA . LEU A 1 80 ? 3.836 5.617 6.512 1.00 89.31 80 LEU A CA 1
ATOM 615 C C . LEU A 1 80 ? 2.870 5.195 7.622 1.00 89.31 80 LEU A C 1
ATOM 617 O O . LEU A 1 80 ? 1.699 5.573 7.579 1.00 89.31 80 LEU A O 1
ATOM 621 N N . PHE A 1 81 ? 3.342 4.429 8.606 1.00 86.81 81 PHE A N 1
ATOM 622 C CA . PHE A 1 81 ? 2.483 3.781 9.602 1.00 86.81 81 PHE A CA 1
ATOM 623 C C . PHE A 1 81 ? 2.762 4.207 11.056 1.00 86.81 81 PHE A C 1
ATOM 625 O O . PHE A 1 81 ? 2.023 3.806 11.957 1.00 86.81 81 PHE A O 1
ATOM 632 N N . GLY A 1 82 ? 3.763 5.059 11.308 1.00 81.12 82 GLY A N 1
ATOM 633 C CA . GLY A 1 82 ? 4.117 5.530 12.653 1.00 81.12 82 GLY A CA 1
ATOM 634 C C . GLY A 1 82 ? 4.547 4.382 13.569 1.00 81.12 82 GLY A C 1
ATOM 63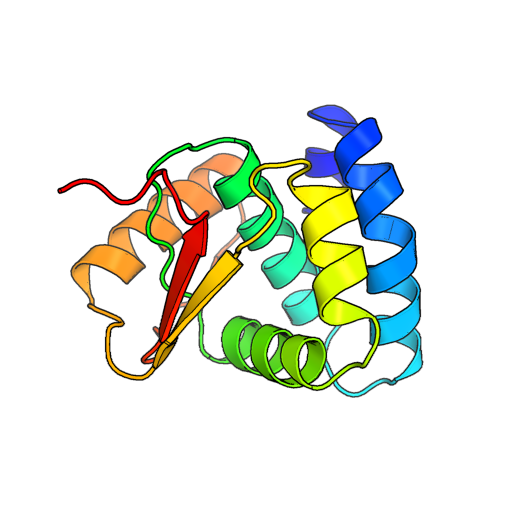5 O O . GLY A 1 82 ? 5.142 3.419 13.107 1.00 81.12 82 GLY A O 1
ATOM 636 N N . ASP A 1 83 ? 4.187 4.422 14.855 1.00 66.00 83 ASP A N 1
ATOM 637 C CA . ASP A 1 83 ? 4.516 3.362 15.832 1.00 66.00 83 ASP A CA 1
ATOM 638 C C . ASP A 1 83 ? 3.896 1.987 15.506 1.00 66.00 83 ASP A C 1
ATOM 640 O O . ASP A 1 83 ? 4.258 0.975 16.106 1.00 66.00 83 ASP A O 1
ATOM 644 N N . ARG A 1 84 ? 2.992 1.918 14.517 1.00 62.88 84 ARG A N 1
ATOM 645 C CA . ARG A 1 84 ? 2.439 0.668 13.967 1.00 62.88 84 ARG A CA 1
ATOM 646 C C . ARG A 1 84 ? 3.381 0.029 12.927 1.00 62.88 84 ARG A C 1
ATOM 648 O O . ARG A 1 84 ? 2.977 -0.885 12.225 1.00 62.88 84 ARG A O 1
ATOM 655 N N . ALA A 1 85 ? 4.630 0.496 12.823 1.00 59.81 85 ALA A N 1
ATOM 656 C CA . ALA A 1 85 ? 5.588 0.313 11.719 1.00 59.81 85 ALA A CA 1
ATOM 657 C C . ALA A 1 85 ? 5.928 -1.110 11.246 1.00 59.81 85 ALA A C 1
ATOM 659 O O . ALA A 1 85 ? 6.700 -1.238 10.296 1.00 59.81 85 ALA A O 1
ATOM 660 N N . VAL A 1 86 ? 5.436 -2.186 11.856 1.00 61.78 86 VAL A N 1
ATOM 661 C CA . VAL A 1 86 ? 5.817 -3.525 11.393 1.00 61.78 86 VAL A CA 1
ATOM 662 C C . VAL A 1 86 ? 4.797 -3.991 10.366 1.00 61.78 86 VAL A C 1
ATOM 664 O O . VAL A 1 86 ? 3.875 -4.738 10.676 1.00 61.78 86 VAL A O 1
ATOM 667 N N . ALA A 1 87 ? 4.938 -3.514 9.131 1.00 63.69 87 ALA A N 1
ATOM 668 C CA . ALA A 1 87 ? 4.311 -4.189 8.006 1.00 63.69 87 ALA A CA 1
ATOM 669 C C . ALA A 1 87 ? 4.886 -5.614 7.947 1.00 63.69 87 ALA A C 1
ATOM 671 O O . ALA A 1 87 ? 6.086 -5.798 7.739 1.00 63.69 87 ALA A O 1
ATOM 672 N N . GLU A 1 88 ? 4.053 -6.615 8.212 1.00 73.94 88 GLU A N 1
ATOM 673 C CA . GLU A 1 88 ? 4.427 -8.019 8.118 1.00 73.94 88 GLU A CA 1
ATOM 674 C C . GLU A 1 88 ? 4.035 -8.555 6.752 1.00 73.94 88 GLU A C 1
ATOM 676 O O . GLU A 1 88 ? 2.899 -8.413 6.295 1.00 73.94 88 GLU A O 1
ATOM 681 N N . HIS A 1 89 ? 5.019 -9.181 6.122 1.00 75.88 89 HIS A N 1
ATOM 682 C CA . HIS A 1 89 ? 4.888 -9.870 4.860 1.00 75.88 89 HIS A CA 1
ATOM 683 C C . HIS A 1 89 ? 4.993 -11.376 5.118 1.00 75.88 89 HIS A C 1
ATOM 685 O O . HIS A 1 89 ? 6.003 -11.837 5.657 1.00 75.88 89 HIS A O 1
ATOM 691 N N . LEU A 1 90 ? 3.954 -12.137 4.764 1.00 81.25 90 LEU A N 1
ATOM 692 C CA . LEU A 1 90 ? 3.908 -13.590 4.947 1.00 81.25 90 LEU A CA 1
ATOM 693 C C . LEU A 1 90 ? 3.868 -14.313 3.593 1.00 81.25 90 LEU A C 1
ATOM 695 O O . LEU A 1 90 ? 2.801 -14.394 2.975 1.00 81.25 90 LEU A O 1
ATOM 699 N N . PRO A 1 91 ? 5.002 -14.880 3.141 1.00 78.38 91 PRO A N 1
ATOM 700 C CA . PRO A 1 91 ? 5.046 -15.713 1.945 1.00 78.38 91 PRO A CA 1
ATOM 701 C C . PRO A 1 91 ? 4.216 -16.991 2.113 1.00 78.38 91 PRO A C 1
ATOM 703 O O . PRO A 1 91 ? 4.245 -17.631 3.164 1.00 78.38 91 PRO A O 1
ATOM 706 N N . GLY A 1 92 ? 3.506 -17.395 1.061 1.00 79.00 92 GLY A N 1
ATOM 707 C CA . GLY A 1 92 ? 2.698 -18.620 1.022 1.00 79.00 92 GLY A CA 1
ATOM 708 C C . GLY A 1 92 ? 1.357 -18.543 1.761 1.00 79.00 92 GLY A C 1
ATOM 709 O O . GLY A 1 92 ? 0.633 -19.535 1.787 1.00 79.00 92 GLY A O 1
ATOM 710 N N . ALA A 1 93 ? 1.019 -17.397 2.359 1.00 79.62 93 ALA A N 1
ATOM 711 C CA . ALA A 1 93 ? -0.224 -17.208 3.104 1.00 79.62 93 ALA A CA 1
ATOM 712 C C . ALA A 1 93 ? -1.377 -16.650 2.248 1.00 79.62 93 ALA A C 1
ATOM 714 O O . ALA A 1 93 ? -2.522 -16.647 2.695 1.00 79.62 93 ALA A O 1
ATOM 715 N N . GLY A 1 94 ? -1.098 -16.192 1.021 1.00 77.19 94 GLY A N 1
ATOM 716 C CA . GLY A 1 94 ? -2.109 -15.616 0.137 1.00 77.19 94 GLY A CA 1
ATOM 717 C C . GLY A 1 94 ? -3.251 -16.597 -0.148 1.00 77.19 94 GLY A C 1
ATOM 718 O O . GLY A 1 94 ? -3.025 -17.729 -0.571 1.00 77.19 94 GLY A O 1
ATOM 719 N N . SER A 1 95 ? -4.495 -16.159 0.067 1.00 86.50 95 SER A N 1
ATOM 720 C CA . SER A 1 95 ? -5.697 -16.951 -0.228 1.00 86.50 95 SER A CA 1
ATOM 721 C C . SER A 1 95 ? -6.589 -16.261 -1.257 1.00 86.50 95 SER A C 1
ATOM 723 O O . SER A 1 95 ? -6.686 -15.033 -1.281 1.00 86.50 95 SER A O 1
ATOM 725 N N . GLU A 1 96 ? -7.323 -17.038 -2.061 1.00 88.12 96 GLU A N 1
ATOM 726 C CA . GLU A 1 96 ? -8.300 -16.496 -3.023 1.00 88.12 96 GLU A CA 1
ATOM 727 C C . GLU A 1 96 ? -9.341 -15.598 -2.338 1.00 88.12 96 GLU A C 1
ATOM 729 O O . GLU A 1 96 ? -9.729 -14.554 -2.863 1.00 88.12 96 GLU A O 1
ATOM 734 N N . SER A 1 97 ? -9.761 -15.967 -1.124 1.00 89.50 97 SER A N 1
ATOM 735 C CA . SER A 1 97 ? -10.719 -15.180 -0.346 1.00 89.50 97 SER A CA 1
ATOM 736 C C . SER A 1 97 ? -10.134 -13.844 0.136 1.00 89.50 97 SER A C 1
ATOM 738 O O . SER A 1 97 ? -10.829 -12.824 0.107 1.00 89.50 97 SER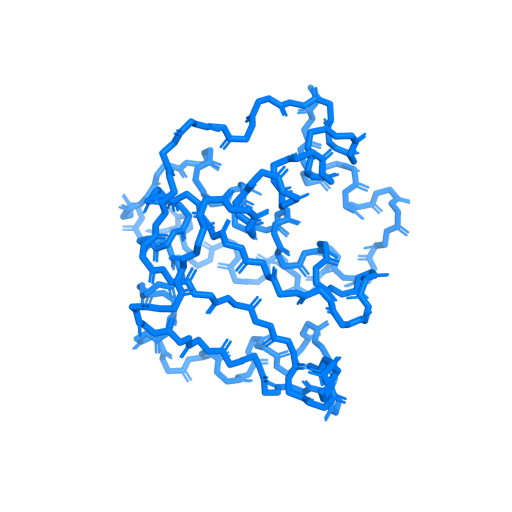 A O 1
ATOM 740 N N . GLY A 1 98 ? -8.859 -13.823 0.544 1.00 90.62 98 GLY A N 1
ATOM 741 C CA . GLY A 1 98 ? -8.137 -12.603 0.912 1.00 90.62 98 GLY A CA 1
ATOM 742 C C . GLY A 1 98 ? -7.919 -11.698 -0.298 1.00 90.62 98 GLY A C 1
ATOM 743 O O . GLY A 1 98 ? -8.150 -10.489 -0.222 1.00 90.62 98 GLY A O 1
ATOM 744 N N . PHE A 1 99 ? -7.595 -12.290 -1.448 1.00 94.38 99 PHE A N 1
ATOM 745 C CA . PHE A 1 99 ? -7.479 -11.577 -2.714 1.00 94.38 99 PHE A CA 1
ATOM 746 C C . PHE A 1 99 ? -8.798 -10.945 -3.148 1.00 94.38 99 PHE A C 1
ATOM 748 O O . PHE A 1 99 ? -8.832 -9.749 -3.422 1.00 94.38 99 PHE A O 1
ATOM 755 N N . ALA A 1 100 ? -9.906 -11.691 -3.131 1.00 94.44 100 ALA A N 1
ATOM 756 C CA . ALA A 1 100 ? -11.217 -11.162 -3.501 1.00 94.44 100 ALA A CA 1
ATOM 757 C C . ALA A 1 100 ? -11.634 -9.975 -2.614 1.00 94.44 100 ALA A C 1
ATOM 759 O O . ALA A 1 100 ? -12.134 -8.968 -3.119 1.00 94.44 100 ALA A O 1
ATOM 760 N N . LYS A 1 101 ? -11.379 -10.054 -1.299 1.00 94.50 101 LYS A N 1
ATOM 761 C CA . LYS A 1 101 ? -11.629 -8.947 -0.358 1.00 94.50 101 LYS A CA 1
ATOM 762 C C . LYS A 1 101 ? -10.745 -7.736 -0.653 1.00 94.50 101 LYS A C 1
ATOM 764 O O . LYS A 1 101 ? -11.250 -6.615 -0.696 1.00 94.50 101 LYS A O 1
ATOM 769 N N . THR A 1 102 ? -9.452 -7.963 -0.880 1.00 96.44 102 THR A N 1
ATOM 770 C CA . THR A 1 102 ? -8.482 -6.903 -1.193 1.00 96.44 102 THR A CA 1
ATOM 771 C C . THR A 1 102 ? -8.854 -6.203 -2.497 1.00 96.44 102 THR A C 1
ATOM 773 O O . THR A 1 102 ? -8.969 -4.979 -2.518 1.00 96.44 102 THR A O 1
ATOM 776 N N . LYS A 1 103 ? -9.144 -6.977 -3.552 1.00 97.25 103 LYS A N 1
ATOM 777 C CA . LYS A 1 103 ? -9.623 -6.495 -4.853 1.00 97.25 103 LYS A CA 1
ATOM 778 C C . LYS A 1 103 ? -10.882 -5.654 -4.690 1.00 97.25 103 LYS A C 1
ATOM 780 O O . LYS A 1 103 ? -10.879 -4.490 -5.068 1.00 97.25 103 LYS A O 1
ATOM 785 N N . ALA A 1 104 ? -11.928 -6.185 -4.058 1.00 96.62 104 ALA A N 1
ATOM 786 C CA . ALA A 1 104 ? -13.184 -5.457 -3.888 1.00 96.62 104 ALA A CA 1
ATOM 787 C C . ALA A 1 104 ? -12.998 -4.124 -3.141 1.00 96.62 104 ALA A C 1
ATOM 789 O O . ALA A 1 104 ? -13.581 -3.108 -3.525 1.00 96.62 104 ALA A O 1
ATOM 790 N N . LEU A 1 105 ? -12.171 -4.108 -2.091 1.00 97.06 105 LEU A N 1
ATOM 791 C CA . LEU A 1 105 ? -11.861 -2.889 -1.347 1.00 97.06 105 LEU A CA 1
ATOM 792 C C . LEU A 1 105 ? -11.092 -1.879 -2.209 1.00 97.06 105 LEU A C 1
ATOM 794 O O . LEU A 1 105 ? -11.442 -0.699 -2.224 1.00 97.06 105 LEU A O 1
ATOM 798 N N . PHE A 1 106 ? -10.083 -2.343 -2.942 1.00 97.88 106 PHE A N 1
ATOM 799 C CA . PHE A 1 106 ? -9.247 -1.512 -3.800 1.00 97.88 106 PHE A CA 1
ATOM 800 C C . PHE A 1 106 ? -10.032 -0.896 -4.956 1.00 97.88 106 PHE A C 1
ATOM 802 O O . PHE A 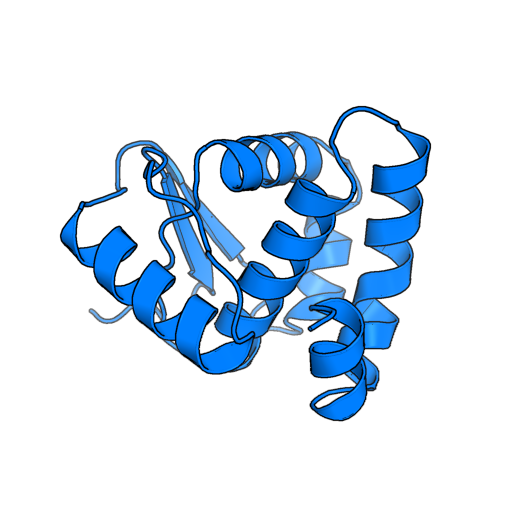1 106 ? -9.972 0.313 -5.174 1.00 97.88 106 PHE A O 1
ATOM 809 N N . GLU A 1 107 ? -10.809 -1.701 -5.675 1.00 97.38 107 GLU A N 1
ATOM 810 C CA . GLU A 1 107 ? -11.592 -1.235 -6.821 1.00 97.38 107 GLU A CA 1
ATOM 811 C C . GLU A 1 107 ? -12.696 -0.271 -6.378 1.00 97.38 107 GLU A C 1
ATOM 813 O O . GLU A 1 107 ? -12.956 0.725 -7.053 1.00 97.38 107 GLU A O 1
ATOM 818 N N . ARG A 1 108 ? -13.286 -0.492 -5.195 1.00 96.81 108 ARG A N 1
ATOM 819 C CA . ARG A 1 108 ? -14.221 0.460 -4.584 1.00 96.81 108 ARG A CA 1
ATOM 820 C C . ARG A 1 108 ? -13.547 1.790 -4.252 1.00 96.81 108 ARG A C 1
ATOM 822 O O . ARG A 1 108 ? -14.122 2.840 -4.528 1.00 96.81 108 ARG A O 1
ATOM 829 N N . GLU A 1 109 ? -12.363 1.749 -3.651 1.00 97.12 109 GLU A N 1
ATOM 830 C CA . GLU A 1 109 ? -11.646 2.942 -3.198 1.00 97.12 109 GLU A CA 1
ATOM 831 C C . GLU A 1 109 ? -11.131 3.789 -4.368 1.00 97.12 109 GLU A C 1
ATOM 833 O O . GLU A 1 109 ? -11.273 5.013 -4.367 1.00 97.12 109 GLU A O 1
ATOM 838 N N . PHE A 1 110 ? -10.564 3.139 -5.386 1.00 96.81 110 PHE A N 1
ATOM 839 C CA . PHE A 1 110 ? -9.838 3.822 -6.454 1.00 96.81 110 PHE A CA 1
ATOM 840 C C . PHE A 1 110 ? -10.567 3.857 -7.802 1.00 96.81 110 PHE A C 1
ATOM 842 O O . PHE A 1 110 ? -10.134 4.588 -8.695 1.00 96.81 110 PHE A O 1
ATOM 849 N N . GLN A 1 111 ? -11.677 3.123 -7.953 1.00 95.94 111 GLN A N 1
ATOM 850 C CA . GLN A 1 111 ? -12.472 3.044 -9.188 1.00 95.94 111 GLN A CA 1
ATOM 851 C C . GLN A 1 111 ? -11.620 2.655 -10.412 1.00 95.94 111 GLN A C 1
ATOM 853 O O . GLN A 1 111 ? -11.723 3.244 -11.491 1.00 95.94 111 GLN A O 1
ATOM 858 N N . ILE A 1 112 ? -10.724 1.686 -10.221 1.00 94.69 112 ILE A N 1
ATOM 859 C CA . ILE A 1 112 ? -9.821 1.123 -11.234 1.00 94.69 112 ILE A CA 1
ATOM 860 C C . ILE A 1 112 ? -9.701 -0.383 -11.014 1.00 94.69 112 ILE A C 1
ATOM 862 O O . ILE A 1 112 ? -9.843 -0.830 -9.882 1.00 94.69 112 ILE A O 1
ATOM 866 N N . ASP A 1 113 ? -9.401 -1.141 -12.068 1.00 95.06 113 ASP A N 1
ATOM 867 C CA . ASP A 1 113 ? -9.150 -2.583 -11.964 1.00 95.06 113 ASP A CA 1
ATOM 868 C C . ASP A 1 113 ? -7.882 -2.865 -11.150 1.00 95.06 113 ASP A C 1
ATOM 870 O O . ASP A 1 113 ? -6.814 -2.322 -11.447 1.00 95.06 113 ASP A O 1
ATOM 874 N N . TYR A 1 114 ? -7.999 -3.736 -10.148 1.00 94.25 114 TYR A N 1
ATOM 875 C CA . TYR A 1 114 ? -6.869 -4.161 -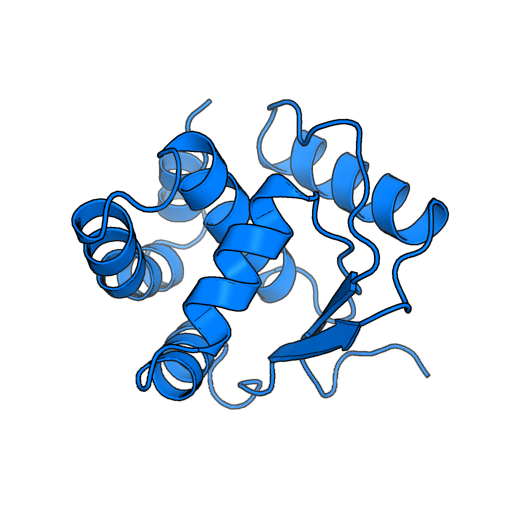9.323 1.00 94.25 114 TYR A CA 1
ATOM 876 C C . TYR A 1 114 ? -5.959 -5.159 -10.054 1.00 94.25 114 TYR A C 1
ATOM 878 O O . TYR A 1 114 ? -4.747 -5.163 -9.828 1.00 94.25 114 TYR A O 1
ATOM 886 N N . GLY A 1 115 ? -6.535 -5.967 -10.951 1.00 92.88 115 GLY A N 1
ATOM 887 C CA . GLY A 1 115 ? -5.936 -7.158 -11.557 1.00 92.88 115 GLY A CA 1
ATOM 888 C C . GLY A 1 115 ? -6.621 -8.456 -11.105 1.00 92.88 115 GLY A C 1
ATOM 889 O O . GLY A 1 115 ? -7.442 -8.453 -10.187 1.00 92.88 115 GLY A O 1
ATOM 890 N N . ASN A 1 116 ? -6.302 -9.575 -11.764 1.00 89.75 116 ASN A N 1
ATOM 891 C CA . ASN A 1 116 ? -7.003 -10.861 -11.577 1.00 89.75 116 ASN A CA 1
ATOM 892 C C . ASN A 1 116 ? -6.121 -11.991 -11.027 1.00 89.75 116 ASN A C 1
ATOM 894 O O . ASN A 1 116 ? -6.601 -13.107 -10.865 1.00 89.75 116 ASN A O 1
ATOM 898 N N . HIS A 1 117 ? -4.843 -11.719 -10.775 1.00 89.69 117 HIS A N 1
ATOM 899 C CA . HIS A 1 117 ? -3.869 -12.724 -10.361 1.00 89.69 117 HIS A CA 1
ATOM 900 C C . HIS A 1 117 ? -3.398 -12.385 -8.955 1.00 89.69 117 HIS A C 1
ATOM 902 O O . HIS A 1 117 ? -2.826 -11.314 -8.752 1.00 89.69 117 HIS A O 1
ATOM 908 N N . ALA A 1 118 ? -3.704 -13.268 -8.007 1.00 90.94 118 ALA A N 1
ATOM 909 C CA . ALA A 1 118 ? -3.276 -13.149 -6.623 1.00 90.94 118 ALA A CA 1
ATOM 910 C C . ALA A 1 118 ? -1.824 -13.605 -6.485 1.00 90.94 118 ALA A C 1
ATOM 912 O O . ALA A 1 118 ? -1.482 -14.692 -6.951 1.00 90.94 118 ALA A O 1
ATOM 913 N N . ALA A 1 119 ? -1.019 -12.818 -5.779 1.00 90.06 119 ALA A N 1
ATOM 914 C CA . ALA A 1 119 ? 0.267 -13.287 -5.296 1.00 90.06 119 ALA A CA 1
ATOM 915 C C . ALA A 1 119 ? 0.071 -14.301 -4.161 1.00 90.06 119 ALA A C 1
ATOM 917 O O . ALA A 1 119 ? -0.952 -14.316 -3.472 1.00 90.06 119 ALA A O 1
ATOM 918 N N . ALA A 1 120 ? 1.098 -15.110 -3.909 1.00 86.69 120 ALA A N 1
ATOM 919 C CA . ALA A 1 120 ? 1.104 -16.070 -2.806 1.00 86.69 120 ALA A CA 1
ATOM 920 C C . ALA A 1 120 ? 1.331 -15.419 -1.427 1.00 86.69 120 ALA A C 1
ATOM 922 O O . ALA A 1 120 ? 1.537 -16.126 -0.443 1.00 86.69 120 ALA A O 1
ATOM 923 N N . CYS A 1 121 ? 1.314 -14.093 -1.333 1.00 88.69 121 CYS A N 1
ATOM 924 C CA . CYS A 1 121 ? 1.740 -13.348 -0.156 1.00 88.69 121 CYS A CA 1
ATOM 925 C C . CYS A 1 121 ? 0.573 -12.659 0.555 1.00 88.69 121 CYS A C 1
ATOM 927 O O . CYS A 1 121 ? -0.428 -12.294 -0.060 1.00 88.69 121 CYS A O 1
ATOM 929 N N . GLU A 1 122 ? 0.720 -12.439 1.858 1.00 89.88 122 GLU A N 1
ATOM 930 C CA . GLU A 1 122 ? -0.124 -11.521 2.627 1.00 89.88 122 GLU A CA 1
ATOM 931 C C . GLU A 1 122 ? 0.709 -10.342 3.132 1.00 89.88 122 GLU A C 1
ATOM 933 O O . GLU A 1 122 ? 1.870 -10.509 3.509 1.00 89.88 122 GLU A O 1
ATOM 938 N N . LEU A 1 123 ? 0.093 -9.162 3.180 1.00 89.19 123 LEU A N 1
ATOM 939 C CA . LEU A 1 123 ? 0.646 -7.947 3.767 1.00 89.19 123 LEU A CA 1
ATOM 940 C C . LEU A 1 123 ? -0.346 -7.372 4.784 1.00 89.19 123 LEU A C 1
ATOM 942 O O . LEU A 1 123 ? -1.515 -7.151 4.463 1.00 89.19 123 LEU A O 1
ATOM 946 N N . PHE A 1 124 ? 0.111 -7.105 6.004 1.00 88.75 124 PHE A N 1
ATOM 947 C CA . PHE A 1 124 ? -0.702 -6.491 7.060 1.00 88.75 124 PHE A CA 1
ATOM 948 C C . PHE A 1 124 ? 0.161 -5.690 8.034 1.00 88.75 124 PHE A C 1
ATOM 950 O O . PHE A 1 124 ? 1.380 -5.820 8.056 1.00 88.75 124 PHE A O 1
ATOM 957 N N . ILE A 1 125 ? -0.474 -4.861 8.858 1.00 83.88 125 ILE A N 1
ATOM 958 C CA . ILE A 1 125 ? 0.201 -4.083 9.899 1.00 83.88 125 ILE A CA 1
ATOM 959 C C . ILE A 1 125 ? 0.166 -4.869 11.222 1.00 83.88 125 ILE A C 1
ATOM 961 O O . ILE A 1 125 ? -0.903 -5.255 11.708 1.00 83.88 125 ILE A O 1
ATOM 965 N N . LYS A 1 126 ? 1.340 -5.162 11.797 1.00 69.00 126 LYS A N 1
ATOM 966 C CA . LYS A 1 126 ? 1.489 -5.938 13.039 1.00 69.00 126 LYS A CA 1
ATOM 967 C C . LYS A 1 126 ? 0.784 -5.234 14.191 1.00 69.00 126 LYS A C 1
ATOM 969 O O . LYS A 1 126 ? 1.011 -4.057 14.451 1.00 69.00 126 LYS A O 1
ATOM 974 N N . GLY A 1 127 ? -0.039 -5.994 14.905 1.00 64.88 127 GLY A N 1
ATOM 975 C CA . GLY A 1 127 ? -0.900 -5.489 15.975 1.00 64.88 127 GLY A CA 1
ATOM 976 C C . GLY A 1 127 ? -2.367 -5.385 15.571 1.00 64.88 127 GLY A C 1
ATOM 977 O O . GLY A 1 127 ? -3.217 -5.403 16.453 1.00 64.88 127 GLY A O 1
ATOM 978 N N . ASP A 1 128 ? -2.672 -5.384 14.269 1.00 67.12 128 ASP A N 1
ATOM 979 C CA . ASP A 1 128 ? -4.061 -5.336 13.817 1.00 67.12 128 ASP A CA 1
ATOM 980 C C . ASP A 1 128 ? -4.610 -6.680 13.328 1.00 67.12 128 ASP A C 1
ATOM 982 O O . ASP A 1 128 ? -5.811 -6.790 13.085 1.00 67.12 128 ASP A O 1
ATOM 986 N N . ARG A 1 129 ? -3.759 -7.701 13.148 1.00 61.69 129 ARG A N 1
ATOM 987 C CA . ARG A 1 129 ? -4.212 -9.004 12.644 1.00 61.69 129 ARG A CA 1
ATOM 988 C C . ARG A 1 129 ? -5.306 -9.553 13.574 1.00 61.69 129 ARG A C 1
ATOM 990 O O . ARG A 1 129 ? -5.023 -9.741 14.759 1.00 61.69 129 ARG A O 1
ATOM 997 N N . PRO A 1 130 ? -6.520 -9.834 13.065 1.00 61.59 130 PRO A N 1
ATOM 998 C CA . PRO A 1 130 ? -7.549 -10.487 13.858 1.00 61.59 130 PRO A CA 1
ATOM 999 C C . PRO A 1 130 ? -7.029 -11.842 14.348 1.00 61.59 130 PRO A C 1
ATOM 1001 O O . PRO A 1 130 ? -6.497 -12.620 13.552 1.00 61.59 130 PRO A O 1
ATOM 1004 N N . SER A 1 131 ? -7.149 -12.070 15.655 1.00 58.78 131 SER A N 1
ATOM 1005 C CA . SER A 1 131 ? -6.880 -13.340 16.339 1.00 58.78 131 SER A CA 1
ATOM 1006 C C . SER A 1 131 ? -7.820 -14.448 15.885 1.00 58.78 131 SER A C 1
ATOM 1008 O O . SER A 1 131 ? -9.032 -14.140 15.793 1.00 58.78 131 SER A O 1
#

Sequence (131 aa):
MNILAIIQAKNPAFHQSLQSFLTRMERSGSHSVKAIAHYAGLLFLLSQNPGLVAVPTDAIDNVLHQHMEQPEFAQDMALLFGDRAVAEHLPGAGSESGFAKTKALFEREFQIDYGNHAAACELFIKGDRPS

pLDDT: mean 88.27, std 9.44, range [58.78, 97.88]

Radius of gyration: 13.4 Å; chains: 1; bounding box: 32×33×31 Å